Protein AF-A0A525IRL9-F1 (afdb_monomer_lite)

Structure (mmCIF, N/CA/C/O backbone):
data_AF-A0A525IRL9-F1
#
_entry.id   AF-A0A525IRL9-F1
#
loop_
_atom_site.group_PDB
_atom_site.id
_atom_site.type_symbol
_atom_site.label_atom_id
_atom_site.label_alt_id
_atom_site.label_comp_id
_atom_site.label_asym_id
_atom_site.label_entity_id
_atom_site.label_seq_id
_atom_site.pdbx_PDB_ins_code
_atom_site.Cartn_x
_atom_site.Cartn_y
_atom_site.Cartn_z
_atom_site.occupancy
_atom_site.B_iso_or_equiv
_atom_site.auth_seq_id
_atom_site.auth_comp_id
_atom_site.auth_asym_id
_atom_site.auth_atom_id
_atom_site.pdbx_PDB_model_num
ATOM 1 N N . MET A 1 1 ? 1.559 -16.396 1.258 1.00 55.97 1 MET A N 1
ATOM 2 C CA . MET A 1 1 ? 0.989 -15.742 2.455 1.00 55.97 1 MET A CA 1
ATOM 3 C C . MET A 1 1 ? 0.266 -14.487 2.007 1.00 55.97 1 MET A C 1
ATOM 5 O O . MET A 1 1 ? 0.879 -13.731 1.257 1.00 55.97 1 MET A O 1
ATOM 9 N N . PRO A 1 2 ? -0.997 -14.286 2.412 1.00 70.50 2 PRO A N 1
ATOM 10 C CA . PRO A 1 2 ? -1.693 -13.022 2.198 1.00 70.50 2 PRO A CA 1
ATOM 11 C C . PRO A 1 2 ? -1.046 -11.909 3.032 1.00 70.50 2 PRO A C 1
ATOM 13 O O . PRO A 1 2 ? -0.429 -12.183 4.065 1.00 70.50 2 PRO A O 1
ATOM 16 N N . ALA A 1 3 ? -1.182 -10.664 2.579 1.00 75.56 3 ALA A N 1
ATOM 17 C CA . ALA A 1 3 ? -0.761 -9.498 3.341 1.00 75.56 3 ALA A CA 1
ATOM 18 C C . ALA A 1 3 ? -1.581 -9.385 4.635 1.00 75.56 3 ALA A C 1
ATOM 20 O O . ALA A 1 3 ? -2.804 -9.521 4.604 1.00 75.56 3 ALA A O 1
ATOM 21 N N . ARG A 1 4 ? -0.923 -9.144 5.773 1.00 84.94 4 ARG A N 1
ATOM 22 C CA . ARG A 1 4 ? -1.591 -8.932 7.067 1.00 84.94 4 ARG A CA 1
ATOM 23 C C . ARG A 1 4 ? -1.122 -7.637 7.701 1.00 84.94 4 ARG A C 1
ATOM 25 O O . ARG A 1 4 ? 0.065 -7.341 7.675 1.00 84.94 4 ARG A O 1
ATOM 32 N N . ILE A 1 5 ? -2.052 -6.912 8.312 1.00 85.56 5 ILE A N 1
ATOM 33 C CA . ILE A 1 5 ? -1.761 -5.704 9.085 1.00 85.56 5 ILE A CA 1
ATOM 34 C C . ILE A 1 5 ? -1.929 -6.053 10.561 1.00 85.56 5 ILE A C 1
ATOM 36 O O . ILE A 1 5 ? -2.995 -6.510 10.970 1.00 85.56 5 ILE A O 1
ATOM 40 N N . VAL A 1 6 ? -0.872 -5.889 11.352 1.00 86.50 6 VAL A N 1
ATOM 41 C CA . VAL A 1 6 ? -0.848 -6.210 12.784 1.00 86.50 6 VAL A CA 1
ATOM 42 C C . VAL A 1 6 ? -0.275 -5.015 13.531 1.00 86.50 6 VAL A C 1
ATOM 44 O O . VAL A 1 6 ? 0.891 -4.681 13.348 1.00 86.50 6 VAL A O 1
ATOM 47 N N . SER A 1 7 ? -1.093 -4.368 14.367 1.00 85.56 7 SER A N 1
ATOM 48 C CA . SER A 1 7 ? -0.698 -3.173 15.132 1.00 85.56 7 SER A CA 1
ATOM 49 C C . SER A 1 7 ? -0.087 -2.066 14.254 1.00 85.56 7 SER A C 1
ATOM 51 O O . SER A 1 7 ? 0.965 -1.521 14.572 1.00 85.56 7 SER A O 1
ATOM 53 N N . GLY A 1 8 ? -0.700 -1.799 13.097 1.00 86.69 8 GLY A N 1
ATOM 54 C CA . GLY A 1 8 ? -0.188 -0.848 12.106 1.00 86.69 8 GLY A CA 1
ATOM 55 C C . GLY A 1 8 ? 0.922 -1.408 11.213 1.00 86.69 8 GLY A C 1
ATOM 56 O O . GLY A 1 8 ? 1.162 -0.873 10.146 1.00 86.69 8 GLY A O 1
ATOM 57 N N . LYS A 1 9 ? 1.567 -2.530 11.540 1.00 89.56 9 LYS A N 1
ATOM 58 C CA . LYS A 1 9 ? 2.629 -3.096 10.698 1.00 89.56 9 LYS A CA 1
ATOM 59 C C . LYS A 1 9 ? 2.073 -3.983 9.592 1.00 89.56 9 LYS A C 1
ATOM 61 O O . LYS A 1 9 ? 1.328 -4.924 9.859 1.00 89.56 9 LYS A O 1
ATOM 66 N N . ILE A 1 10 ? 2.507 -3.743 8.364 1.00 88.62 10 ILE A N 1
ATOM 67 C CA . ILE A 1 10 ? 2.172 -4.547 7.192 1.00 88.62 10 ILE A CA 1
ATOM 68 C C . ILE A 1 10 ? 3.213 -5.660 7.045 1.00 88.62 10 ILE A C 1
ATOM 70 O O . ILE A 1 10 ? 4.412 -5.412 6.908 1.00 88.62 10 ILE A O 1
ATOM 74 N N . ILE A 1 11 ? 2.738 -6.901 7.068 1.00 86.50 11 ILE A N 1
ATOM 75 C CA . ILE A 1 11 ? 3.529 -8.122 6.946 1.00 86.50 11 ILE A CA 1
ATOM 76 C C . ILE A 1 11 ? 3.117 -8.808 5.644 1.00 86.50 11 ILE A C 1
ATOM 78 O O . ILE A 1 11 ? 2.014 -9.355 5.547 1.00 86.50 11 ILE A O 1
ATOM 82 N N . ILE A 1 12 ? 3.998 -8.778 4.640 1.00 83.88 12 ILE A N 1
ATOM 83 C CA . ILE A 1 12 ? 3.801 -9.450 3.348 1.00 83.88 12 ILE A CA 1
ATOM 84 C C . ILE A 1 12 ? 5.042 -10.261 2.981 1.00 83.88 12 ILE A C 1
ATOM 86 O O . ILE A 1 12 ? 6.148 -9.993 3.448 1.00 83.88 12 ILE A O 1
ATOM 90 N N . ARG A 1 13 ? 4.887 -11.259 2.108 1.00 82.94 13 ARG A N 1
ATOM 91 C CA . ARG A 1 13 ? 6.049 -11.983 1.586 1.00 82.94 13 ARG A CA 1
ATOM 92 C C . ARG A 1 13 ? 6.792 -11.096 0.591 1.00 82.94 13 ARG A C 1
ATOM 94 O O . ARG A 1 13 ? 6.200 -10.677 -0.396 1.00 82.94 13 ARG A O 1
ATOM 101 N N . GLY A 1 14 ? 8.080 -10.871 0.842 1.00 83.94 14 GLY A N 1
ATOM 102 C CA . GLY A 1 14 ? 8.899 -10.001 0.004 1.00 83.94 14 GLY A CA 1
ATOM 103 C C . GLY A 1 14 ? 8.576 -8.527 0.208 1.00 83.94 14 GLY A C 1
ATOM 104 O O . GLY A 1 14 ? 8.694 -7.766 -0.728 1.00 83.94 14 GLY A O 1
ATOM 105 N N . GLY A 1 15 ? 8.134 -8.095 1.388 1.00 87.38 15 GLY A N 1
ATOM 106 C CA . GLY A 1 15 ? 7.906 -6.676 1.636 1.00 87.38 15 GLY A CA 1
ATOM 107 C C . GLY A 1 15 ? 7.558 -6.361 3.078 1.00 87.38 15 GLY A C 1
ATOM 108 O O . GLY A 1 15 ? 7.398 -7.249 3.916 1.00 87.38 15 GLY A O 1
ATOM 109 N N . SER A 1 16 ? 7.434 -5.077 3.356 1.00 89.38 16 SER A N 1
ATOM 110 C CA . SER A 1 16 ? 7.097 -4.531 4.659 1.00 89.38 16 SER A CA 1
ATOM 111 C C . SER A 1 16 ? 6.364 -3.206 4.495 1.00 89.38 16 SER A C 1
ATOM 113 O O . SER A 1 16 ? 6.362 -2.585 3.435 1.00 89.38 16 SER A O 1
ATOM 115 N N . GLY A 1 17 ? 5.716 -2.759 5.557 1.00 91.88 17 GLY A N 1
ATOM 116 C CA . GLY A 1 17 ? 5.110 -1.442 5.576 1.00 91.88 17 GLY A CA 1
ATOM 117 C C . GLY A 1 17 ? 4.514 -1.113 6.927 1.00 91.88 17 GLY A C 1
ATOM 118 O O . GLY A 1 17 ? 4.581 -1.909 7.867 1.00 91.88 17 GLY A O 1
ATOM 119 N N . GLN A 1 18 ? 3.910 0.057 6.989 1.00 93.75 18 GLN A N 1
ATOM 120 C CA . GLN A 1 18 ? 3.235 0.601 8.144 1.00 93.75 18 GLN A CA 1
ATOM 121 C C . GLN A 1 18 ? 1.945 1.290 7.704 1.00 93.75 18 GLN A C 1
ATOM 123 O O . GLN A 1 18 ? 1.817 1.768 6.579 1.00 93.75 18 GLN A O 1
ATOM 128 N N . VAL A 1 19 ? 0.992 1.301 8.616 1.00 92.19 19 VAL A N 1
ATOM 129 C CA . VAL A 1 19 ? -0.211 2.105 8.608 1.00 92.19 19 VAL A CA 1
ATOM 130 C C . VAL A 1 19 ? -0.121 2.983 9.841 1.00 92.19 19 VAL A C 1
ATOM 132 O O . VAL A 1 19 ? -0.042 2.470 10.961 1.00 92.19 19 VAL A O 1
ATOM 135 N N . ASP A 1 20 ? -0.093 4.284 9.617 1.00 92.06 20 ASP A N 1
ATOM 136 C CA . ASP A 1 20 ? -0.098 5.286 10.667 1.00 92.06 20 ASP A CA 1
ATOM 137 C C . ASP A 1 20 ? -1.483 5.368 11.335 1.00 92.06 20 ASP A C 1
ATOM 139 O O . ASP A 1 20 ? -2.481 4.905 10.772 1.00 92.06 20 ASP A O 1
ATOM 143 N N . PRO A 1 21 ? -1.589 5.926 12.557 1.00 89.00 21 PRO A N 1
ATOM 144 C CA . PRO A 1 21 ? -2.862 6.012 13.279 1.00 89.00 21 PRO A CA 1
ATOM 145 C C . PRO A 1 21 ? -3.958 6.802 12.551 1.00 89.00 21 PRO A C 1
ATOM 147 O O . PRO A 1 21 ? -5.140 6.580 12.801 1.00 89.00 21 PRO A O 1
ATOM 150 N N . ASP A 1 22 ? -3.577 7.711 11.654 1.00 90.50 22 ASP A N 1
ATOM 151 C CA . ASP A 1 22 ? -4.487 8.465 10.785 1.00 90.50 22 ASP A CA 1
ATOM 152 C C . ASP A 1 22 ? -5.016 7.629 9.598 1.00 90.50 22 ASP A C 1
ATOM 154 O O . ASP A 1 22 ? -5.899 8.074 8.862 1.00 90.50 22 ASP A O 1
ATOM 158 N N . GLY A 1 23 ? -4.510 6.404 9.425 1.00 89.94 23 GLY A N 1
ATOM 159 C CA . GLY A 1 23 ? -4.835 5.492 8.335 1.00 89.94 23 GLY A CA 1
ATOM 160 C C . GLY A 1 23 ? -3.882 5.580 7.144 1.00 89.94 23 GLY A C 1
ATOM 161 O O . GLY A 1 23 ? -4.099 4.866 6.163 1.00 89.94 23 GLY A O 1
ATOM 162 N N . THR A 1 24 ? -2.843 6.415 7.191 1.00 93.94 24 THR A N 1
ATOM 163 C CA . THR A 1 24 ? -1.905 6.565 6.078 1.00 93.94 24 THR A CA 1
ATOM 164 C C . THR A 1 24 ? -1.071 5.297 5.943 1.00 93.94 24 THR A C 1
ATOM 166 O O . THR A 1 24 ? -0.401 4.859 6.872 1.00 93.94 24 THR A O 1
ATOM 169 N N . LEU A 1 25 ? -1.137 4.660 4.779 1.00 93.12 25 LEU A N 1
ATOM 170 C CA . LEU A 1 25 ? -0.404 3.450 4.448 1.00 93.12 25 LEU A CA 1
ATOM 171 C C . LEU A 1 25 ? 0.876 3.809 3.710 1.00 93.12 25 LEU A C 1
ATOM 173 O O . LEU A 1 25 ? 0.835 4.473 2.677 1.00 93.12 25 LEU A O 1
ATOM 177 N N . HIS A 1 26 ? 1.986 3.252 4.175 1.00 94.19 26 HIS A N 1
ATOM 178 C CA . HIS A 1 26 ? 3.272 3.260 3.497 1.00 94.19 26 HIS A CA 1
ATOM 179 C C . HIS A 1 26 ? 3.807 1.834 3.433 1.00 94.19 26 HIS A C 1
ATOM 181 O O . HIS A 1 26 ? 4.016 1.188 4.456 1.00 94.19 26 HIS A O 1
ATOM 187 N N . SER A 1 27 ? 4.049 1.316 2.234 1.00 92.19 27 SER A N 1
ATOM 188 C CA . SER A 1 27 ? 4.605 -0.025 2.068 1.00 92.19 27 SER A CA 1
ATOM 189 C C . SER A 1 27 ? 5.631 -0.096 0.953 1.00 92.19 27 SER A C 1
ATOM 191 O O . SER A 1 27 ? 5.576 0.649 -0.024 1.00 92.19 27 SER A O 1
ATOM 193 N N . VAL A 1 28 ? 6.566 -1.023 1.114 1.00 92.38 28 VAL A N 1
ATOM 194 C CA . VAL A 1 28 ? 7.569 -1.384 0.127 1.00 92.38 28 VAL A CA 1
ATOM 195 C C . VAL A 1 28 ? 7.582 -2.900 -0.027 1.00 92.38 28 VAL A C 1
ATOM 197 O O . VAL A 1 28 ? 7.562 -3.653 0.944 1.00 92.38 28 VAL A O 1
ATOM 200 N N . GLY A 1 29 ? 7.601 -3.369 -1.262 1.00 90.69 29 GLY A N 1
ATOM 201 C CA . GLY A 1 29 ? 7.742 -4.770 -1.615 1.00 90.69 29 GLY A CA 1
ATOM 202 C C . GLY A 1 29 ? 8.842 -4.937 -2.647 1.00 90.69 29 GLY A C 1
ATOM 203 O O . GLY A 1 29 ? 9.052 -4.072 -3.480 1.00 90.69 29 GLY A O 1
ATOM 204 N N . ALA A 1 30 ? 9.537 -6.057 -2.605 1.00 89.38 30 ALA A N 1
ATOM 205 C CA . ALA A 1 30 ? 10.461 -6.518 -3.612 1.00 89.38 30 ALA A CA 1
ATOM 206 C C . ALA A 1 30 ? 10.050 -7.924 -4.068 1.00 89.38 30 ALA A C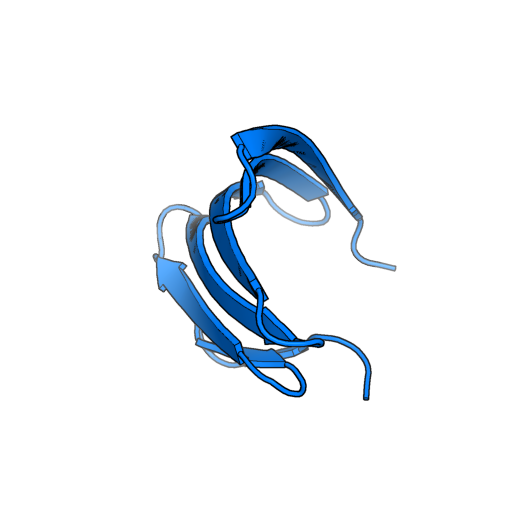 1
ATOM 208 O O . ALA A 1 30 ? 9.823 -8.832 -3.264 1.00 89.38 30 ALA A O 1
ATOM 209 N N . GLY A 1 31 ? 9.968 -8.120 -5.379 1.00 85.25 31 GLY A N 1
ATOM 210 C CA . GLY A 1 31 ? 9.621 -9.398 -5.986 1.00 85.25 31 GLY A CA 1
ATOM 211 C C . GLY A 1 31 ? 10.042 -9.433 -7.448 1.00 85.25 31 GLY A C 1
ATOM 212 O O . GLY A 1 31 ? 9.940 -8.429 -8.145 1.00 85.25 31 GLY A O 1
ATOM 213 N N . ASN A 1 32 ? 10.529 -10.585 -7.919 1.00 85.88 32 ASN A N 1
ATOM 214 C CA . ASN A 1 32 ? 10.986 -10.771 -9.304 1.00 85.88 32 ASN A CA 1
ATOM 215 C C . ASN A 1 32 ? 12.017 -9.716 -9.768 1.00 85.88 32 ASN A C 1
ATOM 217 O O . ASN A 1 32 ? 11.954 -9.246 -10.899 1.00 85.88 32 ASN A O 1
ATOM 221 N N . GLY A 1 33 ? 12.934 -9.304 -8.880 1.00 88.06 33 GLY A N 1
ATOM 222 C CA . GLY A 1 33 ? 13.950 -8.281 -9.174 1.00 88.06 33 GLY A CA 1
ATOM 223 C C . GLY A 1 33 ? 13.421 -6.843 -9.256 1.00 88.06 33 GLY A C 1
ATOM 224 O O . GLY A 1 33 ? 14.179 -5.941 -9.590 1.00 88.06 33 GLY A O 1
ATOM 225 N N . MET A 1 34 ? 12.143 -6.618 -8.944 1.00 91.38 34 MET A N 1
ATOM 226 C CA . MET A 1 34 ? 11.502 -5.305 -8.962 1.00 91.38 34 MET A CA 1
ATOM 227 C C . MET A 1 34 ? 11.120 -4.868 -7.555 1.00 91.38 34 MET A C 1
ATOM 229 O O . MET A 1 34 ? 10.694 -5.691 -6.742 1.00 91.38 34 MET A O 1
ATOM 233 N N . THR A 1 35 ? 11.202 -3.565 -7.304 1.00 91.75 35 THR A N 1
ATOM 234 C CA . THR A 1 35 ? 10.700 -2.938 -6.080 1.00 91.75 35 THR A CA 1
ATOM 235 C C . THR A 1 35 ? 9.378 -2.245 -6.381 1.00 91.75 35 THR A C 1
ATOM 237 O O . THR A 1 35 ? 9.227 -1.616 -7.421 1.00 91.75 35 THR A O 1
ATOM 240 N N . LEU A 1 36 ? 8.413 -2.354 -5.483 1.00 92.12 36 LEU A N 1
ATOM 241 C CA . LEU A 1 36 ? 7.132 -1.670 -5.505 1.00 92.12 36 LEU A CA 1
ATOM 242 C C . LEU A 1 36 ? 7.013 -0.857 -4.225 1.00 92.12 36 LEU A C 1
ATOM 244 O O . LEU A 1 36 ? 7.124 -1.407 -3.136 1.00 92.12 36 LEU A O 1
ATOM 248 N N . THR A 1 37 ? 6.736 0.428 -4.352 1.00 93.69 37 THR A N 1
ATOM 249 C CA . THR A 1 37 ? 6.395 1.309 -3.239 1.00 93.69 37 THR A CA 1
ATOM 250 C C . THR A 1 37 ? 4.927 1.670 -3.368 1.00 93.69 37 THR A C 1
ATOM 252 O O . THR A 1 37 ? 4.507 2.140 -4.421 1.00 93.69 37 THR A O 1
ATOM 255 N N . ALA A 1 38 ? 4.135 1.457 -2.326 1.00 92.94 38 ALA A N 1
ATOM 256 C CA . ALA A 1 38 ? 2.725 1.819 -2.307 1.00 92.94 38 ALA A CA 1
ATOM 257 C C . ALA A 1 38 ? 2.423 2.767 -1.152 1.00 92.94 38 ALA A C 1
ATOM 259 O O . ALA A 1 38 ? 2.887 2.565 -0.028 1.00 92.94 38 ALA A O 1
ATOM 260 N N . VAL A 1 39 ? 1.625 3.785 -1.456 1.00 95.00 39 VAL A N 1
ATOM 261 C CA . VAL A 1 39 ? 1.139 4.785 -0.508 1.00 95.00 39 VAL A CA 1
ATOM 262 C C . VAL A 1 39 ? -0.363 4.958 -0.660 1.00 95.00 39 VAL A C 1
ATOM 264 O O . VAL A 1 39 ? -0.891 4.795 -1.761 1.00 95.00 39 VAL A O 1
ATOM 267 N N . GLY A 1 40 ? -1.073 5.272 0.416 1.00 95.12 40 GLY A N 1
ATOM 268 C CA . GLY A 1 40 ? -2.510 5.539 0.344 1.00 95.12 40 GLY A CA 1
ATOM 269 C C . GLY A 1 40 ? -3.155 5.718 1.703 1.00 95.12 40 GLY A C 1
ATOM 270 O O . GLY A 1 40 ? -2.458 5.870 2.695 1.00 95.12 40 GLY A O 1
ATOM 271 N N . GLN A 1 41 ? -4.482 5.655 1.744 1.00 94.38 41 GLN A N 1
ATOM 272 C CA . GLN A 1 41 ? -5.257 5.750 2.977 1.00 94.38 41 GLN A CA 1
ATOM 273 C C . GLN A 1 41 ? -6.058 4.473 3.192 1.00 94.38 41 GLN A C 1
ATOM 275 O O . GLN A 1 41 ? -6.705 3.971 2.268 1.00 94.38 41 GLN A O 1
ATOM 280 N N . LEU A 1 42 ? -6.061 3.983 4.424 1.00 90.38 42 LEU A N 1
ATOM 281 C CA . LEU A 1 42 ? -7.009 3.003 4.927 1.00 90.38 42 LEU A CA 1
ATOM 282 C C . LEU A 1 42 ? -8.059 3.717 5.779 1.00 90.38 42 LEU A C 1
ATOM 284 O O . LEU A 1 42 ? -7.731 4.492 6.672 1.00 90.38 42 LEU A O 1
ATOM 288 N N . SER A 1 43 ? -9.330 3.433 5.517 1.00 88.00 43 SER A N 1
ATOM 289 C CA . SER A 1 43 ? -10.460 3.943 6.287 1.00 88.00 43 SER A CA 1
ATOM 290 C C . SER A 1 43 ? -11.455 2.815 6.544 1.00 88.00 43 SER A C 1
ATOM 292 O O . SER A 1 43 ? -12.066 2.266 5.620 1.00 88.00 43 SER A O 1
ATOM 294 N N . GLY A 1 44 ? -11.588 2.442 7.819 1.00 84.19 44 GLY A N 1
ATOM 295 C CA . GLY A 1 44 ?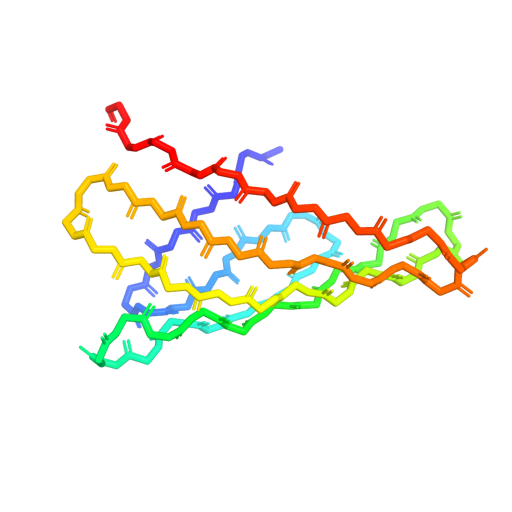 -12.465 1.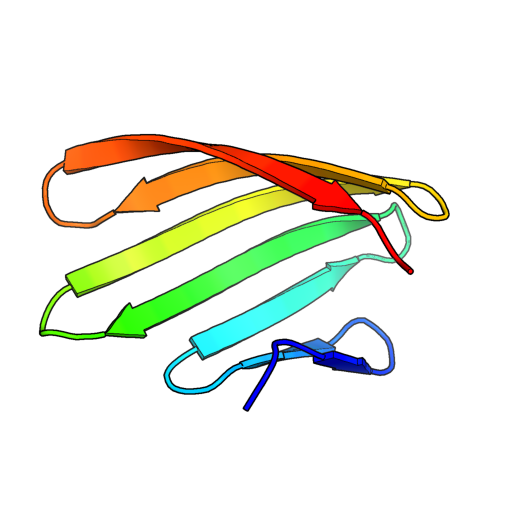363 8.271 1.00 84.19 44 GLY A CA 1
ATOM 296 C C . GLY A 1 44 ? -12.149 0.029 7.590 1.00 84.19 44 GLY A C 1
ATOM 297 O O . GLY A 1 44 ? -11.118 -0.592 7.849 1.00 84.19 44 GLY A O 1
ATOM 298 N N . ASN A 1 45 ? -13.055 -0.413 6.718 1.00 87.94 45 ASN A N 1
ATOM 299 C CA . ASN A 1 45 ? -12.957 -1.676 5.983 1.00 87.94 45 ASN A CA 1
ATOM 300 C C . ASN A 1 45 ? -12.449 -1.505 4.545 1.00 87.94 45 ASN A C 1
ATOM 302 O O . ASN A 1 45 ? -12.442 -2.471 3.786 1.00 87.94 45 ASN A O 1
ATOM 306 N N . THR A 1 46 ? -12.044 -0.301 4.148 1.00 91.06 46 THR A N 1
ATOM 307 C CA . THR A 1 46 ? -11.611 -0.012 2.778 1.00 91.06 46 THR A CA 1
ATOM 308 C C . THR A 1 46 ? -10.277 0.719 2.769 1.00 91.06 46 THR A C 1
ATOM 310 O O . THR A 1 46 ? -9.844 1.276 3.776 1.00 91.06 46 THR A O 1
ATOM 313 N N . GLY A 1 47 ? -9.614 0.728 1.624 1.00 92.06 47 GLY A N 1
ATOM 314 C CA . GLY A 1 47 ? -8.428 1.529 1.411 1.00 92.06 47 GLY A CA 1
ATOM 315 C C . GLY A 1 47 ? -8.210 1.814 -0.056 1.00 92.06 47 GLY A C 1
ATOM 316 O O . GLY A 1 47 ? -8.678 1.073 -0.919 1.00 92.06 47 GLY A O 1
ATOM 317 N N . SER A 1 48 ? -7.492 2.884 -0.352 1.00 94.44 48 SER A N 1
ATOM 318 C CA . SER A 1 48 ? -7.070 3.168 -1.716 1.00 94.44 48 SER A CA 1
ATOM 319 C C . SER A 1 48 ? -5.793 3.981 -1.730 1.00 94.44 48 SER A C 1
ATOM 321 O O . SER A 1 48 ? -5.465 4.672 -0.765 1.00 94.44 48 SER A O 1
ATOM 323 N N . GLY A 1 49 ? -5.079 3.917 -2.843 1.00 95.44 49 GLY A N 1
ATOM 324 C CA . GLY A 1 49 ? -3.847 4.663 -2.985 1.00 95.44 49 GLY A CA 1
ATOM 325 C C . GLY A 1 49 ? -3.202 4.482 -4.338 1.00 95.44 49 GLY A C 1
ATOM 326 O O . GLY A 1 49 ? -3.840 4.057 -5.304 1.00 95.44 49 GLY A O 1
ATOM 327 N N . THR A 1 50 ? -1.921 4.812 -4.390 1.00 95.56 50 THR A N 1
ATOM 328 C CA . THR A 1 50 ? -1.067 4.638 -5.555 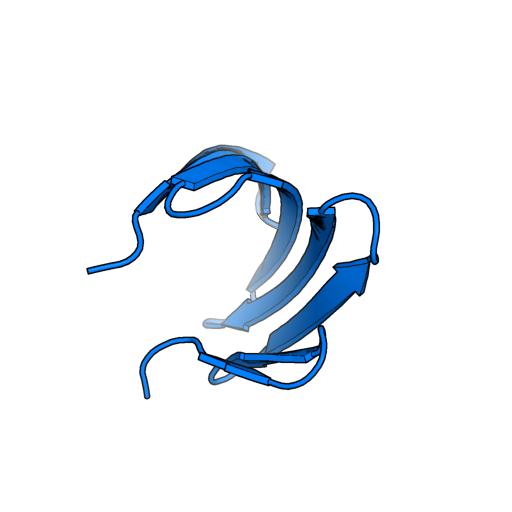1.00 95.56 50 THR A CA 1
ATOM 329 C C . THR A 1 50 ? 0.070 3.680 -5.252 1.00 95.56 50 THR A C 1
ATOM 331 O O . THR A 1 50 ? 0.463 3.470 -4.103 1.00 95.56 50 THR A O 1
ATOM 334 N N . PHE A 1 51 ? 0.591 3.064 -6.303 1.00 93.31 51 PHE A N 1
ATOM 335 C CA . PHE A 1 51 ? 1.841 2.331 -6.248 1.00 93.31 51 PHE A CA 1
ATOM 336 C C . PHE A 1 51 ? 2.767 2.815 -7.354 1.00 93.31 51 PHE A C 1
ATOM 338 O O . PHE A 1 51 ? 2.321 3.249 -8.417 1.00 93.31 51 PHE A O 1
ATOM 345 N N . ASN A 1 52 ? 4.059 2.726 -7.085 1.00 94.62 52 ASN A N 1
ATOM 346 C CA . ASN A 1 52 ? 5.128 2.980 -8.023 1.00 94.62 52 ASN A CA 1
ATOM 347 C C . ASN A 1 52 ? 6.067 1.784 -7.999 1.00 94.62 52 ASN A C 1
ATOM 349 O O . ASN A 1 52 ? 6.590 1.416 -6.947 1.00 94.62 52 ASN A O 1
ATOM 353 N N . ARG A 1 53 ? 6.253 1.166 -9.154 1.00 93.19 53 ARG A N 1
ATOM 354 C CA . ARG A 1 53 ? 7.146 0.038 -9.333 1.00 93.19 53 ARG A CA 1
ATOM 355 C C . ARG A 1 53 ? 8.404 0.492 -10.068 1.00 93.19 53 ARG A C 1
ATOM 357 O O . ARG A 1 53 ? 8.354 1.338 -10.953 1.00 93.19 53 ARG A O 1
ATOM 364 N N . SER A 1 54 ? 9.547 -0.071 -9.693 1.00 92.56 54 SER A N 1
ATOM 365 C CA . SER A 1 54 ? 10.880 0.358 -10.136 1.00 92.56 54 SER A CA 1
ATOM 366 C C . SER A 1 54 ? 11.118 0.237 -11.643 1.00 92.56 54 SER A C 1
ATOM 368 O O . SER A 1 54 ? 12.089 0.783 -12.150 1.00 92.56 54 SER A O 1
ATOM 370 N N . ASP A 1 55 ? 10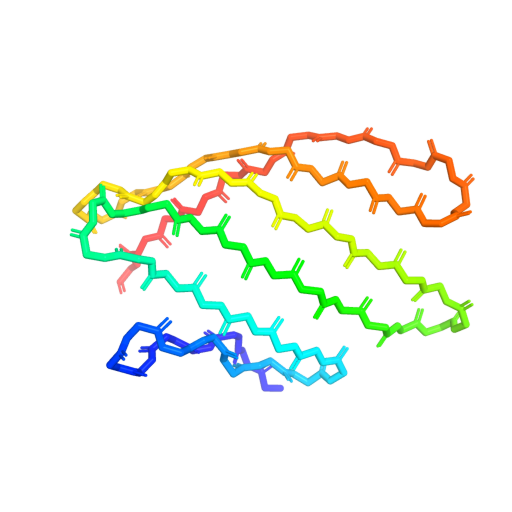.256 -0.479 -12.359 1.00 91.25 55 ASP A N 1
ATOM 371 C CA . ASP A 1 55 ? 10.247 -0.594 -13.817 1.00 91.25 55 ASP A CA 1
ATOM 372 C C . ASP A 1 55 ? 9.432 0.517 -14.511 1.00 91.25 55 ASP A C 1
ATOM 374 O O . ASP A 1 55 ? 9.213 0.467 -15.718 1.00 91.25 55 ASP A O 1
ATOM 378 N N . GLY A 1 56 ? 8.958 1.508 -13.750 1.00 91.69 56 GLY A N 1
ATOM 379 C CA . GLY A 1 56 ? 8.159 2.631 -14.237 1.00 91.69 56 GLY A CA 1
ATOM 380 C C . GLY A 1 56 ? 6.651 2.379 -14.224 1.00 91.69 56 GLY A C 1
ATOM 381 O O . GLY A 1 56 ? 5.886 3.282 -14.565 1.00 91.69 56 GLY A O 1
ATOM 382 N N . CYS A 1 57 ? 6.189 1.190 -13.815 1.00 92.56 57 CYS A N 1
ATOM 383 C CA . CYS A 1 57 ? 4.761 0.924 -13.694 1.00 92.56 57 CYS A CA 1
ATOM 384 C C . CYS A 1 57 ? 4.188 1.653 -12.471 1.00 92.56 57 CYS A C 1
ATOM 386 O O . CYS A 1 57 ? 4.443 1.289 -11.321 1.00 92.56 57 CYS A O 1
ATOM 388 N N . ILE A 1 58 ? 3.383 2.678 -12.733 1.00 94.81 58 ILE A N 1
ATOM 389 C CA . ILE A 1 58 ? 2.622 3.409 -11.723 1.00 94.81 58 ILE A CA 1
ATOM 390 C C . ILE A 1 58 ? 1.138 3.090 -11.863 1.00 94.81 58 ILE A C 1
ATOM 392 O O . ILE A 1 5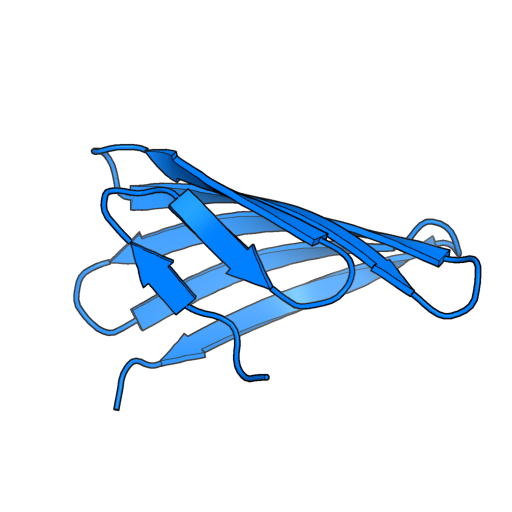8 ? 0.624 2.911 -12.967 1.00 94.81 58 ILE A O 1
ATOM 396 N N . GLY A 1 59 ? 0.424 3.038 -10.746 1.00 95.31 59 GLY A N 1
ATOM 397 C CA . GLY A 1 59 ? -1.000 2.744 -10.778 1.00 95.31 59 GLY A CA 1
ATOM 398 C C . GLY A 1 59 ? -1.704 3.054 -9.474 1.00 95.31 59 GLY A C 1
ATOM 399 O O . GLY A 1 59 ? -1.125 3.620 -8.547 1.00 95.31 59 GLY A O 1
ATOM 400 N N . ARG A 1 60 ? -2.985 2.688 -9.421 1.00 94.94 60 ARG A N 1
ATOM 401 C CA . ARG A 1 60 ? -3.826 2.810 -8.229 1.00 94.94 60 ARG A CA 1
ATOM 402 C C . ARG A 1 60 ? -4.179 1.431 -7.704 1.00 94.94 60 ARG A C 1
ATOM 404 O O . ARG A 1 60 ? -4.294 0.480 -8.472 1.00 94.94 60 ARG A O 1
ATOM 411 N N . TRP A 1 61 ? -4.362 1.340 -6.399 1.00 91.81 61 TRP A N 1
ATOM 412 C CA . TRP A 1 61 ? -4.827 0.132 -5.735 1.00 91.81 61 TRP A CA 1
ATOM 413 C C . TRP A 1 61 ? -6.048 0.452 -4.881 1.00 91.81 61 TRP A C 1
ATOM 415 O O . TRP A 1 61 ? -6.246 1.589 -4.447 1.00 91.81 61 TRP A O 1
ATOM 425 N N . ILE A 1 62 ? -6.864 -0.573 -4.659 1.00 91.19 62 ILE A N 1
ATOM 426 C CA . ILE A 1 62 ? -8.017 -0.545 -3.765 1.00 91.19 62 ILE A CA 1
ATOM 427 C C . ILE A 1 62 ? -7.896 -1.770 -2.858 1.00 91.19 62 ILE A C 1
ATOM 429 O O . ILE A 1 62 ? -7.584 -2.864 -3.328 1.00 91.19 62 ILE A O 1
ATOM 433 N N . ALA A 1 63 ? -8.112 -1.576 -1.563 1.00 85.69 63 ALA A N 1
ATOM 434 C CA . ALA A 1 63 ? -8.148 -2.621 -0.554 1.00 85.69 63 ALA A CA 1
ATOM 435 C C . ALA A 1 63 ? -9.557 -2.709 0.034 1.00 85.69 63 ALA A C 1
ATOM 437 O O . ALA A 1 63 ? -10.182 -1.689 0.322 1.00 85.69 63 ALA A O 1
ATOM 438 N N . ILE A 1 64 ? -10.048 -3.929 0.227 1.00 86.88 64 ILE A N 1
ATOM 439 C CA . ILE A 1 64 ? -11.330 -4.201 0.877 1.00 86.88 64 ILE A CA 1
ATOM 440 C C . ILE A 1 64 ? -11.080 -5.285 1.923 1.00 86.88 64 ILE A C 1
ATOM 442 O O . ILE A 1 64 ? -10.485 -6.322 1.625 1.00 86.88 64 ILE A O 1
ATOM 446 N N . LYS A 1 65 ? -11.494 -5.021 3.161 1.00 79.38 65 LYS A N 1
ATOM 447 C CA . LYS A 1 65 ? -11.451 -5.976 4.265 1.00 79.38 65 LYS A CA 1
ATOM 448 C C . LYS A 1 65 ? -12.718 -6.826 4.224 1.00 79.38 65 LYS A C 1
ATOM 450 O O . LYS A 1 65 ? -13.808 -6.294 4.440 1.00 79.38 65 LYS A O 1
ATOM 455 N N . HIS A 1 66 ? -12.538 -8.120 3.973 1.00 68.50 66 HIS A N 1
ATOM 456 C CA . HIS A 1 66 ? -13.561 -9.152 4.142 1.00 68.50 66 HIS A CA 1
ATOM 457 C C . HIS A 1 66 ? -13.532 -9.729 5.558 1.00 68.50 66 HIS A C 1
ATOM 459 O O . HIS A 1 66 ? -12.426 -9.784 6.151 1.00 68.50 66 HIS A O 1
#

pLDDT: mean 88.95, std 6.75, range [55.97, 95.56]

Foldseek 3Di:
DDWDADPQWIDDVQWIWGQDPQQWTWIWGDDPNKIKTWIWGDDDQKIKTWIAIPVGDIDMDIGGHD

Sequence (66 aa):
MPARIVSGKIIIRGGSGQVDPDGTLHSVGAGNGMTLTAVGQLSGNTGSGTFNRSDGCIGRWIAIKH

Radius of gyration: 11.48 Å; chains: 1; bounding box: 28×24×29 Å

Secondary structure (DSSP, 8-state):
---EEETTEEEETTEEEEE-TT-EEEEEEEETTEEEEEEEEEETTEEEEEEEETTS-EEEEEEE--